Protein AF-A0A8H6YRT3-F1 (afdb_monomer_lite)

Foldseek 3Di:
DCVVDDLVVVLVVLVVVLPDQQPSLVVQLPPDPSSVVSSLQSNAQHHAAAEPVRVVVVVVVVVVDPDDHNHNHYHYHHPHDVVNVVVVVVVVVVVVVVVVVVVVVVPPDDPDD

Sequence (113 aa):
MLDKFPPEMCAHIFEFACRDPGCTGRSLSLVSRYIHQASELARYMNIVLVGRAQIFAFAQFVEHTDIQLKTRHLFINGHEAYAEMYSTNEVEANAQTEYARLAALLSPADERL

Radius of gyration: 24.23 Å; chains: 1; bounding box: 63×49×56 Å

Structure (mmCIF, N/CA/C/O backbone):
data_AF-A0A8H6YRT3-F1
#
_entry.id   AF-A0A8H6YRT3-F1
#
loop_
_atom_site.group_PDB
_atom_site.id
_atom_site.type_symbol
_atom_site.label_atom_id
_atom_site.label_alt_id
_atom_site.label_comp_id
_atom_site.label_asym_id
_atom_site.label_entity_id
_atom_site.label_seq_id
_atom_site.pdbx_PDB_ins_code
_atom_site.Cartn_x
_atom_site.Cartn_y
_atom_site.Cartn_z
_atom_site.occupancy
_atom_site.B_iso_or_equiv
_atom_site.auth_seq_id
_atom_site.auth_comp_id
_atom_site.auth_asym_id
_atom_site.auth_atom_id
_atom_site.pdbx_PDB_model_num
ATOM 1 N N . MET A 1 1 ? -21.116 3.528 15.407 1.00 69.44 1 MET A N 1
ATOM 2 C CA . MET A 1 1 ? -20.690 3.552 14.000 1.00 69.44 1 MET A CA 1
ATOM 3 C C . MET A 1 1 ? -20.109 2.156 13.735 1.00 69.44 1 MET A C 1
ATOM 5 O O . MET A 1 1 ? -20.391 1.273 14.543 1.00 69.44 1 MET A O 1
ATOM 9 N N . LEU A 1 2 ? -19.364 1.900 12.651 1.00 84.75 2 LEU A N 1
ATOM 10 C CA . LEU A 1 2 ? -18.745 0.576 12.396 1.00 84.75 2 LEU A CA 1
ATOM 11 C C . LEU A 1 2 ? -17.810 0.104 13.533 1.00 84.75 2 LEU A C 1
ATOM 13 O O . LEU A 1 2 ? -17.656 -1.087 13.757 1.00 84.75 2 LEU A O 1
ATOM 17 N N . ASP A 1 3 ? -17.275 1.050 14.301 1.00 86.56 3 ASP A N 1
ATOM 18 C CA . ASP A 1 3 ? -16.502 0.877 15.538 1.00 86.56 3 ASP A CA 1
ATOM 19 C C . ASP A 1 3 ? -17.220 0.143 16.687 1.00 86.56 3 ASP A C 1
ATOM 21 O O . ASP A 1 3 ? -16.587 -0.210 17.677 1.00 86.56 3 ASP A O 1
ATOM 25 N N . LYS A 1 4 ? -18.533 -0.087 16.576 1.00 91.62 4 LYS A N 1
ATOM 26 C CA . LYS A 1 4 ? -19.309 -0.879 17.544 1.00 91.62 4 LYS A CA 1
ATOM 27 C C . LYS A 1 4 ? -19.356 -2.368 17.206 1.00 91.62 4 LYS A C 1
ATOM 29 O O . LYS A 1 4 ? -19.814 -3.152 18.034 1.00 91.62 4 LYS A O 1
ATOM 34 N N . PHE A 1 5 ? -18.949 -2.749 15.999 1.00 92.38 5 PHE A N 1
ATOM 35 C CA . PHE A 1 5 ? -18.890 -4.148 15.599 1.00 92.38 5 PHE A CA 1
ATOM 36 C C . PHE A 1 5 ? -17.541 -4.759 15.982 1.00 92.38 5 PHE A C 1
ATOM 38 O O . PHE A 1 5 ? -16.543 -4.045 16.103 1.00 92.38 5 PHE A O 1
ATOM 45 N N . PRO A 1 6 ? -17.479 -6.081 16.178 1.00 92.56 6 PRO A N 1
ATOM 46 C CA . PRO A 1 6 ? -16.203 -6.765 16.282 1.00 92.56 6 PRO A CA 1
ATOM 47 C C . PRO A 1 6 ? -15.475 -6.729 14.917 1.00 92.56 6 PRO A C 1
ATOM 49 O O . PRO A 1 6 ? -16.132 -6.665 13.868 1.00 92.56 6 PRO A O 1
ATOM 52 N N . PRO A 1 7 ? -14.130 -6.721 14.904 1.00 90.50 7 PRO A N 1
ATOM 53 C CA . PRO A 1 7 ? -13.337 -6.552 13.684 1.00 90.50 7 PRO A CA 1
ATOM 54 C C . PRO A 1 7 ? -13.611 -7.627 12.625 1.00 90.50 7 PRO A C 1
ATOM 56 O O . PRO A 1 7 ? -13.525 -7.335 11.437 1.00 90.50 7 PRO A O 1
ATOM 59 N N . GLU A 1 8 ? -14.019 -8.833 13.020 1.00 91.31 8 GLU A N 1
ATOM 60 C CA . GLU A 1 8 ? -14.378 -9.939 12.126 1.00 91.31 8 GLU A CA 1
ATOM 61 C C . GLU A 1 8 ? -15.618 -9.614 11.283 1.00 91.31 8 GLU A C 1
ATOM 63 O O . GLU A 1 8 ? -15.669 -9.917 10.091 1.00 91.31 8 GLU A O 1
ATOM 68 N N . MET A 1 9 ? -16.607 -8.937 11.876 1.00 94.00 9 MET A N 1
ATOM 69 C CA . MET A 1 9 ? -17.800 -8.490 11.149 1.00 94.00 9 MET A CA 1
ATOM 70 C C . MET A 1 9 ? -17.448 -7.380 10.160 1.00 94.00 9 MET A C 1
ATOM 72 O O . MET A 1 9 ? -17.914 -7.392 9.022 1.00 94.00 9 MET A O 1
ATOM 76 N N . CYS A 1 10 ? -16.587 -6.445 10.570 1.00 93.44 10 CYS A N 1
ATOM 77 C CA . CYS A 1 10 ? -16.057 -5.420 9.675 1.00 93.44 10 CYS A CA 1
ATOM 78 C C . CYS A 1 10 ? -15.281 -6.050 8.511 1.00 93.44 10 CYS A C 1
ATOM 80 O O . CYS A 1 10 ? -15.529 -5.693 7.364 1.00 93.44 10 CYS A O 1
ATOM 82 N N . ALA A 1 11 ? -14.420 -7.033 8.781 1.00 89.00 11 ALA A N 1
ATOM 83 C CA . ALA A 1 11 ? -13.665 -7.750 7.759 1.00 89.00 11 ALA A CA 1
ATOM 84 C C . ALA A 1 11 ? -14.588 -8.441 6.742 1.00 89.00 11 ALA A C 1
ATOM 86 O O . ALA A 1 11 ? -14.372 -8.299 5.539 1.00 89.00 11 ALA A O 1
ATOM 87 N N . HIS A 1 12 ? -15.658 -9.103 7.200 1.00 91.06 12 HIS A N 1
ATOM 88 C CA . HIS A 1 12 ? -16.668 -9.672 6.305 1.00 91.06 12 HIS A CA 1
ATOM 89 C C . HIS A 1 12 ? -17.352 -8.610 5.441 1.00 91.06 12 HIS A C 1
ATOM 91 O O . HIS A 1 12 ? -17.466 -8.788 4.232 1.00 91.06 12 HIS A O 1
ATOM 97 N N . ILE A 1 13 ? -17.768 -7.481 6.022 1.00 93.00 13 ILE A N 1
ATOM 98 C CA . ILE A 1 13 ? -18.352 -6.369 5.254 1.00 93.00 13 ILE A CA 1
ATOM 99 C C . ILE A 1 13 ? -17.356 -5.868 4.200 1.00 93.00 13 ILE A C 1
ATOM 101 O O . ILE A 1 13 ? -17.730 -5.637 3.050 1.00 93.00 13 ILE A O 1
ATOM 105 N N . PHE A 1 14 ? -16.084 -5.720 4.570 1.00 92.00 14 PHE A N 1
ATOM 106 C CA . PHE A 1 14 ? -15.045 -5.228 3.672 1.00 92.00 14 PHE A CA 1
ATOM 107 C C . PHE A 1 14 ? -14.726 -6.209 2.545 1.00 92.00 14 PHE A C 1
ATOM 109 O O . PHE A 1 14 ? -14.461 -5.748 1.440 1.00 92.00 14 PHE A O 1
ATOM 116 N N . GLU A 1 15 ? -14.821 -7.522 2.766 1.00 88.25 15 GLU A N 1
ATOM 117 C CA . GLU A 1 15 ? -14.686 -8.532 1.705 1.00 88.25 15 GLU A CA 1
ATOM 118 C C . GLU A 1 15 ? -15.747 -8.349 0.604 1.00 88.25 15 GLU A C 1
ATOM 120 O O . GLU A 1 15 ? -15.442 -8.479 -0.583 1.00 88.25 15 GLU A O 1
ATOM 125 N N . PHE A 1 16 ? -16.978 -7.979 0.974 1.00 89.75 16 PHE A N 1
ATOM 126 C CA . PHE A 1 16 ? -18.042 -7.689 0.007 1.00 89.75 16 PHE A CA 1
ATOM 127 C C . PHE A 1 16 ? -17.950 -6.286 -0.599 1.00 89.75 16 PHE A C 1
ATOM 129 O O . PHE A 1 16 ? -18.293 -6.107 -1.767 1.00 89.75 16 PHE A O 1
ATOM 136 N N . ALA A 1 17 ? -17.493 -5.292 0.165 1.00 89.81 17 ALA A N 1
ATOM 137 C CA . ALA A 1 17 ? -17.369 -3.916 -0.315 1.00 89.81 17 ALA A CA 1
ATOM 138 C C . ALA A 1 17 ? -16.163 -3.729 -1.254 1.00 89.81 17 ALA A C 1
ATOM 140 O O . ALA A 1 17 ? -16.246 -3.013 -2.250 1.00 89.81 17 ALA A O 1
ATOM 141 N N . CYS A 1 18 ? -15.042 -4.397 -0.973 1.00 89.56 18 CYS A N 1
ATOM 142 C CA . CYS A 1 18 ? -13.803 -4.285 -1.739 1.00 89.56 18 CYS A CA 1
ATOM 143 C C . CYS A 1 18 ? -13.822 -5.231 -2.944 1.00 89.56 18 CYS A C 1
ATOM 145 O O . CYS A 1 18 ? -13.081 -6.209 -2.998 1.00 89.56 18 CYS A O 1
ATOM 147 N N . ARG A 1 19 ? -14.683 -4.946 -3.925 1.00 86.62 19 ARG A N 1
ATOM 148 C CA . ARG A 1 19 ? -14.735 -5.653 -5.226 1.00 86.62 19 ARG A CA 1
ATOM 149 C C . ARG A 1 19 ? -14.108 -4.852 -6.368 1.00 86.62 19 ARG A C 1
ATOM 151 O O . ARG A 1 19 ? -14.084 -5.311 -7.505 1.00 86.62 19 ARG A O 1
ATOM 158 N N . ASP A 1 20 ? -13.623 -3.659 -6.053 1.00 86.44 20 ASP A N 1
ATOM 159 C CA . ASP A 1 20 ? -12.959 -2.754 -6.980 1.00 86.44 20 ASP A CA 1
ATOM 160 C C . ASP A 1 20 ? -11.434 -3.017 -7.051 1.00 86.44 20 ASP A C 1
ATOM 162 O O . ASP A 1 20 ? -10.937 -3.902 -6.346 1.00 86.44 20 ASP A O 1
ATOM 166 N N . PRO A 1 21 ? -10.679 -2.261 -7.875 1.00 85.12 21 PRO A N 1
ATOM 167 C CA . PRO A 1 21 ? -9.219 -2.356 -8.023 1.00 85.12 21 PRO A CA 1
ATOM 168 C C . PRO A 1 21 ? -8.350 -2.084 -6.776 1.00 8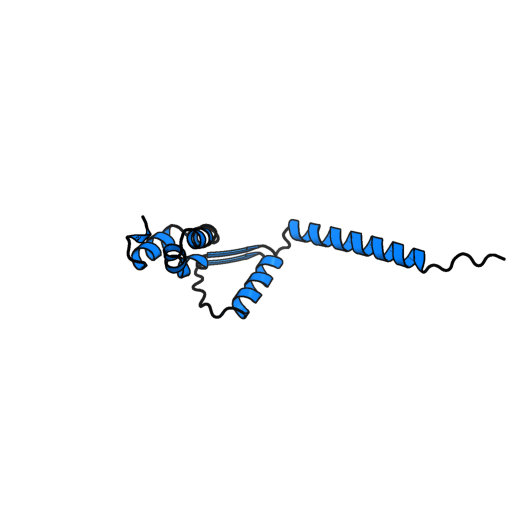5.12 21 PRO A C 1
ATOM 170 O O . PRO A 1 21 ? -7.144 -1.899 -6.923 1.00 85.12 21 PRO A O 1
ATOM 173 N N . GLY A 1 22 ? -8.933 -2.001 -5.577 1.00 84.88 22 GLY A N 1
ATOM 174 C CA . GLY A 1 22 ? -8.252 -1.685 -4.314 1.00 84.88 22 GLY A CA 1
ATOM 175 C C . GLY A 1 22 ? -8.537 -0.269 -3.793 1.00 84.88 22 GLY A C 1
ATOM 176 O O . GLY A 1 22 ? -8.050 0.124 -2.729 1.00 84.88 22 GLY A O 1
ATOM 177 N N . CYS A 1 23 ? -9.356 0.508 -4.505 1.00 89.56 23 CYS A N 1
ATOM 178 C CA . CYS A 1 23 ? -9.753 1.871 -4.154 1.00 89.56 23 CYS A CA 1
ATOM 179 C C . CYS A 1 23 ? -10.526 1.910 -2.829 1.00 89.56 23 CYS A C 1
ATOM 181 O O . CYS A 1 23 ? -10.216 2.722 -1.950 1.00 89.56 23 CYS A O 1
ATOM 183 N N . THR A 1 24 ? -11.513 1.025 -2.667 1.00 92.12 24 THR A N 1
ATOM 184 C CA . THR A 1 24 ? -12.335 0.950 -1.452 1.00 92.12 24 THR A CA 1
ATOM 185 C C . THR A 1 24 ? -11.496 0.526 -0.254 1.00 92.12 24 THR A C 1
ATOM 187 O O . THR A 1 24 ? -11.539 1.199 0.774 1.00 92.12 24 THR A O 1
ATOM 190 N N . GLY A 1 25 ? -10.662 -0.511 -0.389 1.00 89.56 25 GLY A N 1
ATOM 191 C CA . GLY A 1 25 ? -9.780 -0.968 0.692 1.00 89.56 25 GLY A CA 1
ATOM 192 C C . GLY A 1 25 ? -8.832 0.134 1.175 1.00 89.56 25 GLY A C 1
ATOM 193 O O . GLY A 1 25 ? -8.698 0.370 2.377 1.00 89.56 25 GLY A O 1
ATOM 194 N N . ARG A 1 26 ? -8.246 0.896 0.240 1.00 89.12 26 ARG A N 1
ATOM 195 C CA . ARG A 1 26 ? -7.421 2.066 0.575 1.00 89.12 26 ARG A CA 1
ATOM 196 C C . ARG A 1 26 ? -8.228 3.152 1.285 1.00 89.12 26 ARG A C 1
ATOM 198 O O . ARG A 1 26 ? -7.753 3.702 2.275 1.00 89.12 26 ARG A O 1
ATOM 205 N N . SER A 1 27 ? -9.439 3.437 0.814 1.00 92.75 27 SER A N 1
ATOM 206 C CA . SER A 1 27 ? -10.296 4.486 1.381 1.00 92.75 27 SER A CA 1
ATOM 207 C C . SER A 1 27 ? -10.735 4.155 2.807 1.00 92.75 27 SER A C 1
ATOM 209 O O . SER A 1 27 ? -10.684 5.021 3.678 1.00 92.75 27 SER A O 1
ATOM 211 N N . LEU A 1 28 ? -11.079 2.891 3.075 1.00 92.75 28 LEU A N 1
ATOM 212 C CA . LEU A 1 28 ? -11.398 2.404 4.419 1.00 92.75 28 LEU A CA 1
ATOM 213 C C . LEU A 1 28 ? -10.238 2.640 5.391 1.00 92.75 28 LEU A C 1
ATOM 215 O O . LEU A 1 28 ? -10.456 3.132 6.499 1.00 92.75 28 LEU A O 1
ATOM 219 N N . SER A 1 29 ? -9.000 2.393 4.954 1.00 91.62 29 SER A N 1
ATOM 220 C CA . SER A 1 29 ? -7.821 2.555 5.810 1.00 91.62 29 SER A CA 1
ATOM 221 C C . SER A 1 29 ? -7.573 3.992 6.300 1.00 91.62 29 SER A C 1
ATOM 223 O O . SER A 1 29 ? -6.790 4.195 7.228 1.00 91.62 29 SER A O 1
ATOM 225 N N . LEU A 1 30 ? -8.250 4.984 5.711 1.00 93.81 30 LEU A N 1
ATOM 226 C CA . LEU A 1 30 ? -8.126 6.404 6.049 1.00 93.81 30 LEU A CA 1
ATOM 227 C C . LEU A 1 30 ? -9.256 6.924 6.955 1.00 93.81 30 LEU A C 1
ATOM 229 O O . LEU A 1 30 ? -9.199 8.070 7.391 1.00 93.81 30 LEU A O 1
ATOM 233 N N . VAL A 1 31 ? -10.281 6.115 7.252 1.00 93.62 31 VAL A N 1
ATOM 234 C CA . VAL A 1 31 ? -11.481 6.575 7.978 1.00 93.62 31 VAL A CA 1
ATOM 235 C C . VAL A 1 31 ? -11.208 6.811 9.465 1.00 93.62 31 VAL A C 1
ATOM 237 O O . VAL A 1 31 ? -11.584 7.840 10.021 1.00 93.62 31 VAL A O 1
ATOM 240 N N . SER A 1 32 ? -10.602 5.838 10.146 1.00 93.38 32 SER A N 1
ATOM 241 C CA . SER A 1 32 ? -10.281 5.914 11.576 1.00 93.38 32 SER A CA 1
ATOM 242 C C . SER A 1 32 ? -9.221 4.879 11.944 1.00 93.38 32 SER A C 1
ATOM 244 O O . SER A 1 32 ? -8.993 3.940 11.186 1.00 93.38 32 SER A O 1
ATOM 246 N N . ARG A 1 33 ? -8.613 4.986 13.135 1.00 93.31 33 ARG A N 1
ATOM 247 C CA . ARG A 1 33 ? -7.646 3.979 13.619 1.00 93.31 33 ARG A CA 1
ATOM 248 C C . ARG A 1 33 ? -8.239 2.568 13.689 1.00 93.31 33 ARG A C 1
ATOM 250 O O . ARG A 1 33 ? -7.569 1.613 13.317 1.00 93.31 33 ARG A O 1
ATOM 257 N N . TYR A 1 34 ? -9.491 2.445 14.135 1.00 93.62 34 TYR A N 1
ATOM 258 C CA . TYR A 1 34 ? -10.175 1.152 14.212 1.00 93.62 34 TYR A CA 1
ATOM 259 C C . TYR A 1 34 ? -10.406 0.563 12.814 1.00 93.62 34 TYR A C 1
ATOM 261 O O . TYR A 1 34 ? -10.061 -0.588 12.563 1.00 93.62 34 TYR A O 1
ATOM 269 N N . ILE A 1 35 ? -10.929 1.362 11.875 1.00 93.44 35 ILE A N 1
ATOM 270 C CA . ILE A 1 35 ? -11.190 0.887 10.508 1.00 93.44 35 ILE A CA 1
ATOM 271 C C . ILE A 1 35 ? -9.881 0.613 9.768 1.00 93.44 35 ILE A C 1
ATOM 273 O O . ILE A 1 35 ? -9.811 -0.339 8.999 1.00 93.44 35 ILE A O 1
ATOM 277 N N . HIS A 1 36 ? -8.825 1.378 10.039 1.00 92.19 36 HIS A N 1
ATOM 278 C CA . HIS A 1 36 ? -7.489 1.115 9.518 1.00 92.19 36 HIS A CA 1
ATOM 279 C C . HIS A 1 36 ? -7.025 -0.308 9.832 1.00 92.19 36 HIS A C 1
ATOM 281 O O . HIS A 1 36 ? -6.641 -1.036 8.924 1.00 92.19 36 HIS A O 1
ATOM 287 N N . GLN A 1 37 ? -7.135 -0.723 11.094 1.00 91.12 37 GLN A N 1
ATOM 288 C CA . GLN A 1 37 ? -6.780 -2.077 11.520 1.00 91.12 37 GLN A CA 1
ATOM 289 C C . GLN A 1 37 ? -7.749 -3.121 10.954 1.00 91.12 37 GLN A C 1
ATOM 291 O O . GLN A 1 37 ? -7.325 -4.111 10.369 1.00 91.12 37 GLN A O 1
ATOM 296 N N . ALA A 1 38 ? -9.059 -2.882 11.054 1.00 91.75 38 ALA A N 1
ATOM 297 C CA . ALA A 1 38 ? -10.061 -3.840 10.587 1.00 91.75 38 ALA A CA 1
ATOM 298 C C . ALA A 1 38 ? -10.049 -4.048 9.055 1.00 91.75 38 ALA A C 1
ATOM 300 O O . ALA A 1 38 ? -10.487 -5.090 8.574 1.00 91.75 38 ALA A O 1
ATOM 301 N N . SER A 1 39 ? -9.560 -3.075 8.279 1.00 91.00 39 SER A N 1
ATOM 302 C CA . SER A 1 39 ? -9.461 -3.144 6.810 1.00 91.00 39 SER A CA 1
ATOM 303 C C . SER A 1 39 ? -8.121 -3.664 6.292 1.00 91.00 39 SER A C 1
ATOM 305 O O . SER A 1 39 ? -7.946 -3.751 5.076 1.00 91.00 39 SER A O 1
ATOM 307 N N . GLU A 1 40 ? -7.192 -4.048 7.172 1.00 87.25 40 GLU A N 1
ATOM 308 C CA . GLU A 1 40 ? -5.833 -4.451 6.795 1.00 87.25 40 GLU A CA 1
ATOM 309 C C . GLU A 1 40 ? -5.825 -5.528 5.701 1.00 87.25 40 GLU A C 1
ATOM 311 O O . GLU A 1 40 ? -5.150 -5.374 4.681 1.00 87.25 40 GLU A O 1
ATOM 316 N N . LEU A 1 41 ? -6.638 -6.575 5.873 1.00 79.56 41 LEU A N 1
ATOM 317 C CA . LEU A 1 41 ? -6.743 -7.665 4.903 1.00 79.56 41 LEU A CA 1
ATOM 318 C C . LEU A 1 41 ? -7.355 -7.204 3.577 1.00 79.56 41 LEU A C 1
ATOM 320 O O . LEU A 1 41 ? -6.907 -7.625 2.517 1.00 79.56 41 LEU A O 1
ATOM 324 N N . ALA A 1 42 ? -8.341 -6.308 3.620 1.00 85.50 42 ALA A N 1
ATOM 325 C CA . ALA A 1 42 ? -9.062 -5.851 2.436 1.00 85.50 42 ALA A CA 1
ATOM 326 C C . ALA A 1 42 ? -8.251 -4.865 1.574 1.00 85.50 42 ALA A C 1
ATOM 328 O O . ALA A 1 42 ? -8.506 -4.739 0.376 1.00 85.50 42 ALA A O 1
ATOM 329 N N . ARG A 1 43 ? -7.249 -4.189 2.155 1.00 84.38 43 ARG A N 1
ATOM 330 C CA . ARG A 1 43 ? -6.428 -3.164 1.485 1.00 84.38 43 ARG A CA 1
ATOM 331 C C . ARG A 1 43 ? -5.665 -3.687 0.265 1.00 84.38 43 ARG A C 1
ATOM 333 O O . ARG A 1 43 ? -5.433 -2.923 -0.667 1.00 84.38 43 ARG A O 1
ATOM 340 N N . TYR A 1 44 ? -5.301 -4.968 0.276 1.00 85.38 44 TYR A N 1
ATOM 341 C CA . TYR A 1 44 ? -4.475 -5.595 -0.761 1.00 85.38 44 TYR A CA 1
ATOM 342 C C . TYR A 1 44 ? -5.114 -6.840 -1.382 1.00 85.38 44 TYR A C 1
ATOM 344 O O . TYR A 1 44 ? -4.443 -7.590 -2.081 1.00 85.38 44 TYR A O 1
ATOM 352 N N . MET A 1 45 ? -6.406 -7.085 -1.146 1.00 88.50 45 MET A N 1
ATOM 353 C CA . MET A 1 45 ? -7.083 -8.251 -1.722 1.00 88.50 45 MET A CA 1
ATOM 354 C C . MET A 1 45 ? -7.191 -8.177 -3.246 1.00 88.50 45 MET A C 1
ATOM 356 O O . MET A 1 45 ? -7.006 -9.199 -3.908 1.00 88.50 45 MET A O 1
ATOM 360 N N . ASN A 1 46 ? -7.454 -6.987 -3.791 1.00 88.31 46 ASN A N 1
ATOM 361 C CA . ASN A 1 46 ? -7.480 -6.742 -5.230 1.00 88.31 46 ASN A CA 1
ATOM 362 C C . ASN A 1 46 ? -6.447 -5.681 -5.568 1.00 88.31 46 ASN A C 1
ATOM 364 O O . ASN A 1 46 ? -6.461 -4.596 -4.986 1.00 88.31 46 ASN A O 1
ATOM 368 N N . ILE A 1 47 ? -5.572 -5.994 -6.512 1.00 90.62 47 ILE A N 1
ATOM 369 C CA . ILE A 1 47 ? -4.496 -5.109 -6.934 1.00 90.62 47 ILE A CA 1
ATOM 370 C C . ILE A 1 47 ? -4.513 -5.050 -8.453 1.00 90.62 47 ILE A C 1
ATOM 372 O O . ILE A 1 47 ? -4.468 -6.075 -9.133 1.00 90.62 47 ILE A O 1
ATOM 376 N N . VAL A 1 48 ? -4.578 -3.835 -8.981 1.00 92.06 48 VAL A N 1
ATOM 377 C CA . VAL A 1 48 ? -4.489 -3.556 -10.412 1.00 92.06 48 VAL A CA 1
ATOM 378 C C . VAL A 1 48 ? -3.300 -2.631 -10.610 1.00 92.06 48 VAL A C 1
ATOM 380 O O . VAL A 1 48 ? -3.290 -1.520 -10.085 1.00 92.06 48 VAL A O 1
ATOM 383 N N . LEU A 1 49 ? -2.299 -3.106 -11.345 1.00 91.75 49 LEU A N 1
ATOM 384 C CA . LEU A 1 49 ? -1.092 -2.356 -11.679 1.00 91.75 49 LEU A CA 1
ATOM 385 C C . LEU A 1 49 ? -1.106 -2.057 -13.173 1.00 91.75 49 LEU A C 1
ATOM 387 O O . LEU A 1 49 ? -1.174 -2.974 -13.994 1.00 91.75 49 LEU A O 1
ATOM 391 N N . VAL A 1 50 ? -1.058 -0.775 -13.523 1.00 91.31 50 VAL A N 1
ATOM 392 C CA . VAL A 1 50 ? -1.063 -0.300 -14.909 1.00 91.31 50 VAL A CA 1
ATOM 393 C C . VAL A 1 50 ? 0.146 0.600 -15.137 1.00 91.31 50 VAL A C 1
ATOM 395 O O . VAL A 1 50 ? 0.318 1.599 -14.440 1.00 91.31 50 VAL A O 1
ATOM 398 N N . GLY A 1 51 ? 0.957 0.258 -16.134 1.00 89.19 51 GLY A N 1
ATOM 399 C CA . GLY A 1 51 ? 2.207 0.945 -16.442 1.00 89.19 51 GLY A CA 1
ATOM 400 C C . GLY A 1 51 ? 3.383 0.432 -15.614 1.00 89.19 51 GLY A C 1
ATOM 401 O O . GLY A 1 51 ? 3.228 -0.212 -14.569 1.00 89.19 51 GLY A O 1
ATOM 402 N N . ARG A 1 52 ? 4.595 0.711 -16.096 1.00 88.75 52 ARG A N 1
ATOM 403 C CA . ARG A 1 52 ? 5.825 0.210 -15.470 1.00 88.75 52 ARG A CA 1
ATOM 404 C C . ARG A 1 52 ? 6.066 0.862 -14.117 1.00 88.75 52 ARG A C 1
ATOM 406 O O . ARG A 1 52 ? 6.518 0.182 -13.199 1.00 88.75 52 ARG A O 1
ATOM 413 N N . ALA A 1 53 ? 5.719 2.140 -13.968 1.00 88.94 53 ALA A N 1
ATOM 414 C CA . ALA A 1 53 ? 5.936 2.867 -12.722 1.00 88.94 53 ALA A CA 1
ATOM 415 C C . ALA A 1 53 ? 5.206 2.207 -11.540 1.00 88.94 53 ALA A C 1
ATOM 417 O O . ALA A 1 53 ? 5.798 2.002 -10.482 1.00 88.94 53 ALA A O 1
ATOM 418 N N . GLN A 1 54 ? 3.943 1.808 -11.732 1.00 90.69 54 GLN A N 1
ATOM 419 C CA . GLN A 1 54 ? 3.159 1.142 -10.685 1.00 90.69 54 GLN A CA 1
ATOM 420 C C . GLN A 1 54 ? 3.701 -0.250 -10.364 1.00 90.69 54 GLN A C 1
ATOM 422 O O . GLN A 1 54 ? 3.756 -0.626 -9.197 1.00 90.69 54 GLN A O 1
ATOM 427 N N . ILE A 1 55 ? 4.124 -0.999 -11.387 1.00 92.56 55 ILE A N 1
ATOM 428 C CA . ILE A 1 55 ? 4.688 -2.342 -11.219 1.00 92.56 55 ILE A CA 1
ATOM 429 C C . ILE A 1 55 ? 5.975 -2.282 -10.394 1.00 92.56 55 ILE A C 1
ATOM 431 O O . ILE A 1 55 ? 6.095 -3.009 -9.411 1.00 92.56 55 ILE A O 1
ATOM 435 N N . PHE A 1 56 ? 6.907 -1.391 -10.744 1.00 93.06 56 PHE A N 1
ATOM 436 C CA . PHE A 1 56 ? 8.167 -1.250 -10.012 1.00 93.06 56 PHE A CA 1
ATOM 437 C C . PHE A 1 56 ? 7.965 -0.711 -8.597 1.00 93.06 56 PHE A C 1
ATOM 439 O O . PHE A 1 56 ? 8.537 -1.259 -7.658 1.00 93.06 56 PHE A O 1
ATOM 446 N N . ALA A 1 57 ? 7.120 0.309 -8.419 1.00 92.44 57 ALA A N 1
ATOM 447 C CA . ALA 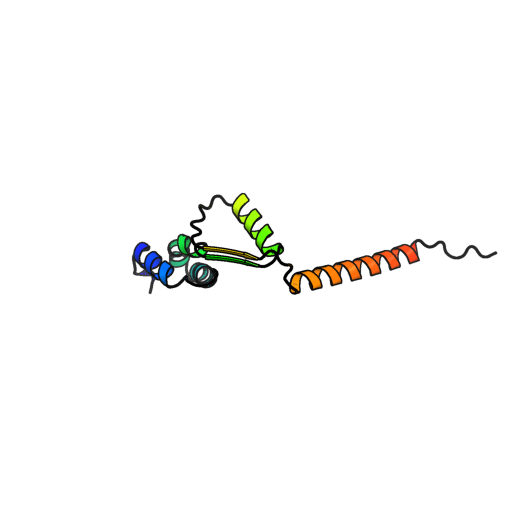A 1 57 ? 6.823 0.844 -7.093 1.00 92.44 57 ALA A CA 1
ATOM 448 C C . ALA A 1 57 ? 6.175 -0.215 -6.189 1.00 92.44 57 ALA A C 1
ATOM 450 O O . ALA A 1 57 ? 6.518 -0.325 -5.013 1.00 92.44 57 ALA A O 1
ATOM 451 N N . PHE A 1 58 ? 5.265 -1.025 -6.738 1.00 91.12 58 PHE A N 1
ATOM 452 C CA . PHE A 1 58 ? 4.650 -2.115 -5.994 1.00 91.12 58 PHE A CA 1
ATOM 453 C C . PHE A 1 58 ? 5.657 -3.223 -5.668 1.00 91.12 58 PHE A C 1
ATOM 455 O O . PHE A 1 58 ? 5.686 -3.680 -4.532 1.00 91.12 58 PHE A O 1
ATOM 462 N N . ALA A 1 59 ? 6.519 -3.616 -6.609 1.00 92.81 59 ALA A N 1
ATOM 463 C CA . ALA A 1 59 ? 7.569 -4.603 -6.356 1.00 92.81 59 ALA A CA 1
ATOM 464 C C . ALA A 1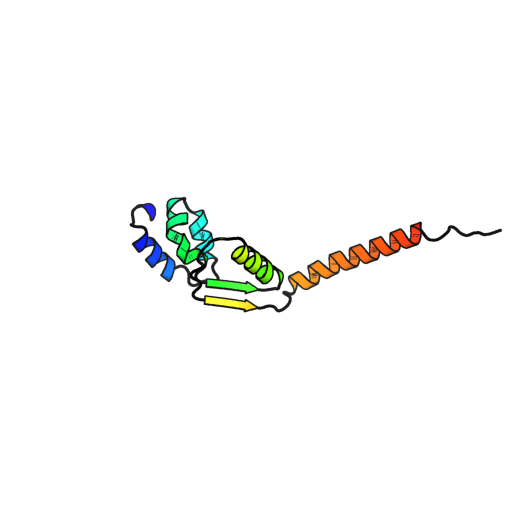 59 ? 8.511 -4.151 -5.227 1.00 92.81 59 ALA A C 1
ATOM 466 O O . ALA A 1 59 ? 8.703 -4.886 -4.261 1.00 92.81 59 ALA A O 1
ATOM 467 N N . GLN A 1 60 ? 8.996 -2.905 -5.286 1.00 94.88 60 GLN A N 1
ATOM 468 C CA . GLN A 1 60 ? 9.812 -2.321 -4.219 1.00 94.88 60 GLN A CA 1
ATOM 469 C C . GLN A 1 60 ? 9.068 -2.295 -2.882 1.00 94.88 60 GLN A C 1
ATOM 471 O O . GLN A 1 60 ? 9.644 -2.647 -1.856 1.00 94.88 60 GLN A O 1
ATOM 476 N N . PHE A 1 61 ? 7.788 -1.912 -2.881 1.00 91.00 61 PHE A N 1
ATOM 477 C CA . PHE A 1 61 ? 6.965 -1.932 -1.675 1.00 91.00 61 PHE A CA 1
ATOM 478 C C . PHE A 1 61 ? 6.898 -3.334 -1.059 1.00 91.00 61 PHE A C 1
ATOM 480 O O . PHE A 1 61 ? 7.093 -3.463 0.146 1.00 91.00 61 PHE A O 1
ATOM 487 N N . VAL A 1 62 ? 6.670 -4.377 -1.860 1.00 90.44 62 VAL A N 1
ATOM 488 C CA . VAL A 1 62 ? 6.600 -5.763 -1.369 1.00 90.44 62 VAL A CA 1
ATOM 489 C C . VAL A 1 62 ? 7.946 -6.250 -0.839 1.00 90.44 62 VAL A C 1
ATOM 491 O O . VAL A 1 62 ? 7.980 -6.896 0.201 1.00 90.44 62 VAL A O 1
ATOM 494 N N . GLU A 1 63 ? 9.050 -5.920 -1.506 1.00 92.56 63 GLU A N 1
ATOM 495 C CA . GLU A 1 63 ? 10.396 -6.325 -1.076 1.00 92.56 63 GLU A CA 1
ATOM 496 C C . GLU A 1 63 ? 10.816 -5.701 0.261 1.00 92.56 63 GLU A C 1
ATOM 498 O O . GLU A 1 63 ? 11.506 -6.339 1.053 1.00 92.56 63 GLU A O 1
ATOM 503 N N . HIS A 1 64 ? 10.406 -4.457 0.520 1.00 91.25 64 HIS A N 1
ATOM 504 C CA . HIS A 1 64 ? 10.849 -3.692 1.691 1.00 91.25 64 HIS A CA 1
ATOM 505 C C . HIS A 1 64 ? 9.865 -3.736 2.861 1.00 91.25 64 HIS A C 1
ATOM 507 O O . HIS A 1 64 ? 10.116 -3.123 3.900 1.00 91.25 64 HIS A O 1
ATOM 513 N N . THR A 1 65 ? 8.741 -4.432 2.703 1.00 84.88 65 THR A N 1
ATOM 514 C CA . THR A 1 65 ? 7.680 -4.445 3.701 1.00 84.88 65 THR A CA 1
ATOM 515 C C . THR A 1 65 ? 7.430 -5.864 4.187 1.00 84.88 65 THR A C 1
ATOM 517 O O . THR A 1 65 ? 7.051 -6.733 3.413 1.00 84.88 65 THR A O 1
ATOM 520 N N . ASP A 1 66 ? 7.542 -6.081 5.497 1.00 83.31 66 ASP A N 1
ATOM 521 C CA . ASP A 1 66 ? 7.282 -7.377 6.142 1.00 83.31 66 ASP A CA 1
ATOM 522 C C . ASP A 1 66 ? 5.769 -7.645 6.325 1.00 83.31 66 ASP A C 1
ATOM 524 O O . ASP A 1 66 ? 5.297 -8.107 7.363 1.00 83.31 66 ASP A O 1
ATOM 528 N N . ILE A 1 67 ? 4.962 -7.264 5.328 1.00 77.75 67 ILE A N 1
ATOM 529 C CA . ILE A 1 67 ? 3.511 -7.468 5.323 1.00 77.75 67 ILE A CA 1
ATOM 530 C C . ILE A 1 67 ? 3.204 -8.733 4.531 1.00 77.75 67 ILE A C 1
ATOM 532 O O . ILE A 1 67 ? 3.522 -8.850 3.347 1.00 77.75 67 ILE A O 1
ATOM 536 N N . GLN A 1 68 ? 2.466 -9.651 5.154 1.00 79.19 68 GLN A N 1
ATOM 537 C CA . GLN A 1 68 ? 1.856 -10.761 4.434 1.00 79.19 68 GLN A CA 1
ATOM 538 C C . GLN A 1 68 ? 0.683 -10.260 3.588 1.00 79.19 68 GLN A C 1
ATOM 540 O O . GLN A 1 68 ? -0.440 -10.090 4.069 1.00 79.19 68 GLN A O 1
ATOM 545 N N . LEU A 1 69 ? 0.939 -10.039 2.300 1.00 83.19 69 LEU A N 1
ATOM 546 C CA . LEU A 1 69 ? -0.108 -9.709 1.344 1.00 83.19 69 LEU A CA 1
ATOM 547 C C . LEU A 1 69 ? -1.012 -10.920 1.103 1.00 83.19 69 LEU A C 1
ATOM 549 O O . LEU A 1 69 ? -0.586 -11.940 0.564 1.00 83.19 69 LEU A O 1
ATOM 553 N N . LYS A 1 70 ? -2.294 -10.792 1.453 1.00 82.31 70 LYS A N 1
ATOM 554 C CA . LYS A 1 70 ? -3.333 -11.775 1.106 1.00 82.31 70 LYS A CA 1
ATOM 555 C C . LYS A 1 70 ? -4.042 -11.389 -0.192 1.00 82.31 70 LYS A C 1
ATOM 557 O O . LYS A 1 70 ? -5.264 -11.241 -0.227 1.00 82.31 70 LYS A O 1
ATOM 562 N N . THR A 1 71 ? -3.264 -11.201 -1.254 1.00 88.00 71 THR A N 1
ATOM 563 C CA . THR A 1 71 ? -3.789 -10.832 -2.572 1.00 88.00 71 THR A CA 1
ATOM 564 C C . THR A 1 71 ? -4.598 -11.984 -3.155 1.00 88.00 71 THR A C 1
ATOM 566 O O . THR A 1 71 ? -4.081 -13.082 -3.345 1.00 88.00 71 THR A O 1
ATOM 569 N N . ARG A 1 72 ? -5.877 -11.738 -3.451 1.00 88.81 72 ARG A N 1
ATOM 570 C CA . ARG A 1 72 ? -6.777 -12.717 -4.077 1.00 88.81 72 ARG A CA 1
ATOM 571 C C . ARG A 1 72 ? -6.883 -12.492 -5.586 1.00 88.81 72 ARG A C 1
ATOM 573 O O . ARG A 1 72 ? -6.986 -13.452 -6.343 1.00 88.81 72 ARG A O 1
ATOM 580 N N . HIS A 1 73 ? -6.827 -11.234 -6.017 1.00 89.69 73 HIS A N 1
ATOM 581 C CA . HIS A 1 73 ? -6.905 -10.844 -7.419 1.00 89.69 73 HIS A CA 1
ATOM 582 C C . HIS A 1 73 ? -5.774 -9.863 -7.752 1.00 89.69 73 HIS A C 1
ATOM 584 O O . HIS A 1 73 ? -5.697 -8.782 -7.175 1.00 89.69 73 HIS A O 1
ATOM 590 N N . LEU A 1 74 ? -4.900 -10.241 -8.686 1.00 92.19 74 LEU A N 1
ATOM 591 C CA . LEU A 1 74 ? -3.803 -9.410 -9.180 1.00 92.19 74 LEU A CA 1
ATOM 592 C C . LEU A 1 74 ? -3.926 -9.270 -10.697 1.00 92.19 74 LEU A C 1
ATOM 594 O O . LEU A 1 74 ? -3.910 -10.267 -11.416 1.00 92.19 74 LEU A O 1
ATOM 598 N N . PHE A 1 75 ? -4.038 -8.036 -11.174 1.00 92.50 75 PHE A N 1
ATOM 599 C CA . PHE A 1 75 ? -3.994 -7.696 -12.590 1.00 92.50 75 PHE A CA 1
ATOM 600 C C . PHE A 1 75 ? -2.775 -6.822 -12.868 1.00 92.50 75 PHE A C 1
ATOM 602 O O . PHE A 1 75 ? -2.531 -5.850 -12.153 1.00 92.50 75 PHE A O 1
ATOM 609 N N . ILE A 1 76 ? -2.034 -7.152 -13.923 1.00 92.88 76 ILE A N 1
ATOM 610 C CA . ILE A 1 76 ? -0.839 -6.423 -14.338 1.00 92.88 76 ILE A CA 1
ATOM 611 C C . ILE A 1 76 ? -0.963 -6.090 -15.818 1.00 92.88 76 ILE A C 1
ATOM 613 O O . ILE A 1 76 ? -1.125 -6.978 -16.653 1.00 92.88 76 ILE A O 1
ATOM 617 N N . ASN A 1 77 ? -0.838 -4.807 -16.139 1.00 91.00 77 ASN A N 1
ATOM 618 C CA . ASN A 1 77 ? -0.690 -4.321 -17.499 1.00 91.00 77 ASN A CA 1
ATOM 619 C C . ASN A 1 77 ? 0.598 -3.501 -17.597 1.00 91.00 77 ASN A C 1
ATOM 621 O O . ASN A 1 77 ? 0.656 -2.371 -17.120 1.00 91.00 77 ASN A O 1
ATOM 625 N N . GLY A 1 78 ? 1.626 -4.092 -18.206 1.00 83.00 78 GLY A N 1
ATOM 626 C CA . GLY A 1 78 ? 2.940 -3.471 -18.379 1.00 83.00 78 GLY A CA 1
ATOM 627 C C . GLY A 1 78 ? 3.083 -2.606 -19.629 1.00 83.00 78 GLY A C 1
ATOM 628 O O . GLY A 1 78 ? 4.183 -2.119 -19.880 1.00 83.00 78 GLY A O 1
ATOM 629 N N . HIS A 1 79 ? 2.023 -2.432 -20.427 1.00 80.62 79 HIS A N 1
ATOM 630 C CA . HIS A 1 79 ? 2.074 -1.517 -21.563 1.00 80.62 79 HIS A CA 1
ATOM 631 C C . HIS A 1 79 ? 2.337 -0.101 -21.049 1.00 80.62 79 HIS A C 1
ATOM 633 O O . HIS A 1 79 ? 1.717 0.313 -20.066 1.00 80.62 79 HIS A O 1
ATOM 639 N N . GLU A 1 80 ? 3.237 0.635 -21.709 1.00 65.75 80 GLU A N 1
ATOM 640 C CA . GLU A 1 80 ? 3.461 2.051 -21.415 1.00 65.75 80 GLU A CA 1
ATOM 641 C C . GLU A 1 80 ? 2.102 2.750 -21.447 1.00 65.75 80 GLU A C 1
ATOM 643 O O . GLU A 1 80 ? 1.416 2.786 -22.475 1.00 65.75 80 GLU A O 1
ATOM 648 N N . ALA A 1 81 ? 1.650 3.236 -20.291 1.00 62.66 81 ALA A N 1
ATOM 649 C CA . ALA A 1 81 ? 0.493 4.108 -20.272 1.00 62.66 81 ALA A CA 1
ATOM 650 C C . ALA A 1 81 ? 0.871 5.327 -21.118 1.00 62.66 81 ALA A C 1
ATOM 652 O O . ALA A 1 81 ? 1.981 5.834 -20.977 1.00 62.66 81 ALA A O 1
ATOM 653 N N . TYR A 1 82 ? -0.025 5.823 -21.974 1.00 60.75 82 TYR A N 1
ATOM 654 C CA . TYR A 1 82 ? 0.243 7.020 -22.786 1.00 60.75 82 TYR A CA 1
ATOM 655 C C . TYR A 1 82 ? 0.838 8.175 -21.950 1.00 60.75 82 TYR A C 1
ATOM 657 O O . TYR A 1 82 ? 1.700 8.900 -22.428 1.00 60.75 82 TYR A O 1
ATOM 665 N N . ALA A 1 83 ? 0.455 8.292 -20.674 1.00 61.19 83 ALA A N 1
ATOM 666 C CA . ALA A 1 83 ? 1.022 9.245 -19.719 1.00 61.19 83 ALA A CA 1
ATOM 667 C C . ALA A 1 83 ? 2.536 9.072 -19.445 1.00 61.19 83 ALA A C 1
ATOM 669 O O . ALA A 1 83 ? 3.233 10.069 -19.279 1.00 61.19 83 ALA A O 1
ATOM 670 N N . GLU A 1 84 ? 3.056 7.839 -19.414 1.00 59.25 84 GLU A N 1
ATOM 671 C CA . GLU A 1 84 ? 4.491 7.564 -19.239 1.00 59.25 84 GLU A CA 1
ATOM 672 C C . GLU A 1 84 ? 5.279 8.027 -20.476 1.00 59.25 84 GLU A C 1
ATOM 674 O O . GLU A 1 84 ? 6.276 8.730 -20.320 1.00 59.25 84 GLU A O 1
ATOM 679 N N . MET A 1 85 ? 4.775 7.757 -21.690 1.00 58.06 85 MET A N 1
ATOM 680 C CA . MET A 1 85 ? 5.394 8.207 -22.949 1.00 58.06 85 MET A CA 1
ATOM 681 C C . MET A 1 85 ? 5.551 9.736 -23.021 1.00 58.06 85 MET A C 1
ATOM 683 O O . MET A 1 85 ? 6.584 10.230 -23.467 1.00 58.06 85 MET A O 1
ATOM 687 N N . TYR A 1 86 ? 4.560 10.511 -22.563 1.00 59.84 86 TYR A N 1
ATOM 688 C CA . TYR A 1 86 ? 4.660 11.980 -22.570 1.00 59.84 86 TYR A CA 1
ATOM 689 C C . TYR A 1 86 ? 5.611 12.531 -21.498 1.00 59.84 86 TYR A C 1
ATOM 691 O O . TYR A 1 86 ? 6.256 13.548 -21.737 1.00 59.84 86 TYR A O 1
ATOM 699 N N . SER A 1 87 ? 5.760 11.848 -20.356 1.00 57.91 87 SER A N 1
ATOM 700 C CA . SER A 1 87 ? 6.696 12.271 -19.303 1.00 57.91 87 SER A CA 1
ATOM 701 C C . SER A 1 87 ? 8.166 12.098 -19.704 1.00 57.91 87 SER A C 1
ATOM 703 O O . SER A 1 87 ? 9.006 12.925 -19.357 1.00 57.91 87 SER A O 1
ATOM 705 N N . THR A 1 88 ? 8.487 11.054 -20.476 1.00 56.75 88 THR A N 1
ATOM 706 C CA . THR A 1 88 ? 9.852 10.809 -20.964 1.00 56.75 88 THR A CA 1
ATOM 707 C C . THR A 1 88 ? 10.224 11.782 -22.081 1.00 56.75 88 THR A C 1
ATOM 709 O O . THR A 1 88 ? 11.318 12.339 -22.061 1.00 56.75 88 THR A O 1
ATOM 712 N N . ASN A 1 89 ? 9.284 12.084 -22.984 1.00 55.59 89 ASN A N 1
ATOM 713 C CA . ASN A 1 89 ? 9.508 13.016 -24.091 1.00 55.59 89 ASN A CA 1
ATOM 714 C C . ASN A 1 89 ? 9.820 14.452 -23.626 1.00 55.59 89 ASN A C 1
ATOM 716 O O . ASN A 1 89 ? 10.651 15.117 -24.238 1.00 55.59 89 ASN A O 1
ATOM 720 N N . GLU A 1 90 ? 9.198 14.945 -22.548 1.00 56.69 90 GLU A N 1
ATOM 721 C CA . GLU A 1 90 ? 9.515 16.279 -22.007 1.00 56.69 90 GLU A CA 1
ATOM 722 C C . GLU A 1 90 ? 10.911 16.334 -21.363 1.00 56.69 90 GLU A C 1
ATOM 724 O O . GL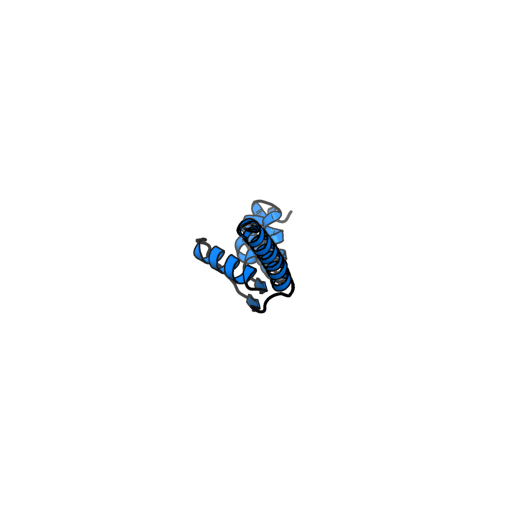U A 1 90 ? 11.632 17.321 -21.525 1.00 56.69 90 GLU A O 1
ATOM 729 N N . VAL A 1 91 ? 11.330 15.269 -20.671 1.00 58.06 91 VAL A N 1
ATOM 730 C CA . VAL A 1 91 ? 12.673 15.176 -20.073 1.00 58.06 91 VAL A CA 1
ATOM 731 C C . VAL A 1 91 ? 13.749 15.030 -21.154 1.00 58.06 91 VAL A C 1
ATOM 733 O O . VAL A 1 91 ? 14.771 15.712 -21.086 1.00 58.06 91 VAL A O 1
ATOM 736 N N . GLU A 1 92 ? 13.514 14.214 -22.183 1.00 56.19 92 GLU A N 1
ATOM 737 C CA . GLU A 1 92 ? 14.436 14.045 -23.315 1.00 56.19 92 GLU A CA 1
ATOM 738 C C . GLU A 1 92 ? 14.545 15.315 -24.174 1.00 56.19 92 GLU A C 1
ATOM 740 O O . GLU A 1 92 ? 15.652 15.718 -24.537 1.00 56.19 92 GLU A O 1
ATOM 745 N N . ALA A 1 93 ? 13.434 16.014 -24.435 1.00 58.38 93 ALA A N 1
ATOM 746 C CA . ALA A 1 93 ? 13.447 17.292 -25.151 1.00 58.38 93 ALA A CA 1
ATOM 747 C C . ALA A 1 93 ? 14.208 18.387 -24.378 1.00 58.38 93 ALA A C 1
ATOM 749 O O . ALA A 1 93 ? 14.953 19.177 -24.972 1.00 58.38 93 ALA A O 1
ATOM 750 N N . ASN A 1 94 ? 14.074 18.413 -23.047 1.00 60.12 94 ASN A N 1
ATOM 751 C CA . ASN A 1 94 ? 14.819 19.333 -22.190 1.00 60.12 94 ASN A CA 1
ATOM 752 C C . ASN A 1 94 ? 16.314 18.987 -22.138 1.00 60.12 94 ASN A C 1
ATOM 754 O O . ASN A 1 94 ? 17.146 19.887 -22.254 1.00 60.12 94 ASN A O 1
ATOM 758 N N . ALA A 1 95 ? 16.667 17.701 -22.059 1.00 59.84 95 ALA A N 1
ATOM 759 C CA . ALA A 1 95 ? 18.058 17.253 -22.096 1.00 59.84 95 ALA A CA 1
ATOM 760 C C . ALA A 1 95 ? 18.738 17.600 -23.430 1.00 59.84 95 ALA A C 1
ATOM 762 O O . ALA A 1 95 ? 19.860 18.106 -23.438 1.00 59.84 95 ALA A O 1
ATOM 763 N N . GLN A 1 96 ? 18.046 17.412 -24.559 1.00 62.16 96 GLN A N 1
ATOM 764 C CA . GLN A 1 96 ? 18.571 17.761 -25.881 1.00 62.16 96 GLN A CA 1
ATOM 765 C C . GLN A 1 96 ? 18.793 19.275 -26.029 1.00 62.16 96 GLN A C 1
ATOM 767 O O . GLN A 1 96 ? 19.780 19.715 -26.624 1.00 62.16 96 GLN A O 1
ATOM 772 N N . THR A 1 97 ? 17.900 20.077 -25.445 1.00 65.69 97 THR A N 1
ATOM 773 C CA . THR A 1 97 ? 18.007 21.542 -25.429 1.00 65.69 97 THR A CA 1
ATOM 774 C C . THR A 1 97 ? 19.180 22.014 -24.563 1.00 65.69 97 THR A C 1
ATOM 776 O O . THR A 1 97 ? 19.902 22.932 -24.955 1.00 65.69 97 THR A O 1
ATOM 779 N N . GLU A 1 98 ? 19.416 21.385 -23.410 1.00 68.25 98 GLU A N 1
ATOM 780 C CA . GLU A 1 98 ? 20.572 21.679 -22.553 1.00 68.25 98 GLU A CA 1
ATOM 781 C C . GLU A 1 98 ? 21.901 21.259 -23.190 1.00 68.25 98 GLU A C 1
ATOM 783 O O . GLU A 1 98 ? 22.845 22.050 -23.198 1.00 68.25 98 GLU A O 1
ATOM 788 N N . TYR A 1 99 ? 21.970 20.074 -23.806 1.00 62.72 99 TYR A N 1
ATOM 789 C CA . TYR A 1 99 ? 23.161 19.634 -24.540 1.00 62.72 99 TYR A CA 1
ATOM 790 C C . TYR A 1 99 ? 23.500 20.575 -25.700 1.00 62.72 99 TYR A C 1
ATOM 792 O O . TYR A 1 99 ? 24.666 20.927 -25.875 1.00 62.72 99 TYR A O 1
ATOM 800 N N . ALA A 1 100 ? 22.501 21.043 -26.456 1.00 68.25 100 ALA A N 1
ATOM 801 C CA . ALA A 1 100 ? 22.709 22.024 -27.520 1.00 68.25 100 ALA A CA 1
ATOM 802 C C . ALA A 1 100 ? 23.232 23.373 -26.984 1.00 68.25 100 ALA A C 1
ATOM 804 O O . ALA A 1 100 ? 24.092 23.994 -27.609 1.00 68.25 100 ALA A O 1
ATOM 805 N N . ARG A 1 101 ? 22.769 23.815 -25.804 1.00 70.31 101 ARG A N 1
ATOM 806 C CA . ARG A 1 101 ? 23.263 25.036 -25.138 1.00 70.31 101 ARG A CA 1
ATOM 807 C C . ARG A 1 101 ? 24.700 24.886 -24.640 1.00 70.31 101 ARG A C 1
ATOM 809 O O . ARG A 1 101 ? 25.504 25.791 -24.846 1.00 70.31 101 ARG A O 1
ATOM 816 N N . LEU A 1 102 ? 25.034 23.753 -24.023 1.00 63.66 102 LEU A N 1
ATOM 817 C CA . LEU A 1 102 ? 26.394 23.460 -23.564 1.00 63.66 102 LEU A CA 1
ATOM 818 C C . LEU A 1 102 ? 27.366 23.323 -24.743 1.00 63.66 102 LEU A C 1
ATOM 820 O O . LEU A 1 102 ? 28.464 23.868 -24.691 1.00 63.66 102 LEU A O 1
ATOM 824 N N . ALA A 1 103 ? 26.946 22.682 -25.837 1.00 68.44 103 ALA A N 1
ATOM 825 C CA . ALA A 1 103 ? 27.738 22.585 -27.061 1.00 68.44 103 ALA A CA 1
ATOM 826 C C . ALA A 1 103 ? 27.990 23.958 -27.711 1.00 68.44 103 ALA A C 1
ATOM 828 O O . ALA A 1 103 ? 29.085 24.200 -28.208 1.00 68.44 103 ALA A O 1
ATOM 829 N N . ALA A 1 104 ? 27.022 24.882 -27.661 1.00 69.62 104 ALA A N 1
ATOM 830 C CA . ALA A 1 104 ? 27.203 26.252 -28.145 1.00 69.62 104 ALA A CA 1
ATOM 831 C C . ALA A 1 104 ? 28.165 27.077 -27.269 1.00 69.62 104 ALA A C 1
ATOM 833 O O . ALA A 1 104 ? 28.884 27.925 -27.788 1.00 69.62 104 ALA A O 1
ATOM 834 N N . LEU A 1 105 ? 28.208 26.812 -25.957 1.00 63.38 105 LEU A N 1
ATOM 835 C CA . LEU A 1 105 ? 29.130 27.465 -25.019 1.00 63.38 105 LEU A CA 1
ATOM 836 C C . LEU A 1 105 ? 30.567 26.924 -25.124 1.00 63.38 105 LEU A C 1
ATOM 838 O O . LEU A 1 105 ? 31.523 27.625 -24.804 1.00 63.38 105 LEU A O 1
ATOM 842 N N . LEU A 1 106 ? 30.703 25.667 -25.553 1.00 61.91 106 LEU A N 1
ATOM 843 C CA . LEU A 1 106 ? 31.975 24.968 -25.749 1.00 61.91 106 LEU A CA 1
ATOM 844 C C . LEU A 1 106 ? 32.476 25.026 -27.200 1.00 61.91 106 LEU A C 1
ATOM 846 O O . LEU A 1 106 ? 33.574 24.546 -27.482 1.00 61.91 106 LEU A O 1
ATOM 850 N N . SER A 1 107 ? 31.703 25.616 -28.117 1.00 60.50 107 SER A N 1
ATOM 851 C CA . SER A 1 107 ? 32.191 25.943 -29.454 1.00 60.50 107 SER A CA 1
ATOM 852 C C . SER A 1 107 ? 33.251 27.039 -29.317 1.00 60.50 107 SER A C 1
ATOM 854 O O . SER A 1 107 ? 32.932 28.102 -28.779 1.00 60.50 107 SER A O 1
ATOM 856 N N . P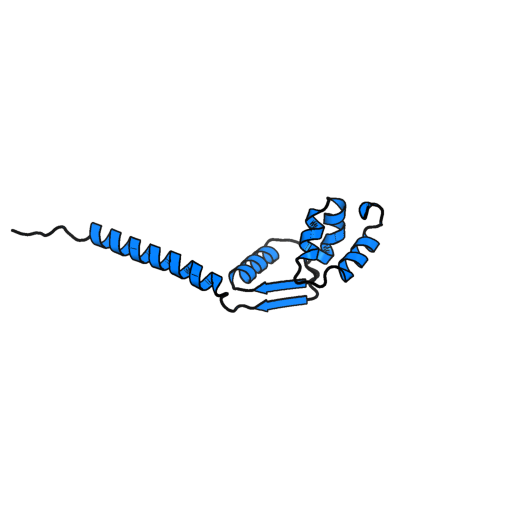RO A 1 108 ? 34.497 26.829 -29.781 1.00 56.34 108 PRO A N 1
ATOM 857 C CA . PRO A 1 108 ? 35.506 27.877 -29.748 1.00 56.34 108 PRO A CA 1
ATOM 858 C C . PRO A 1 108 ? 34.979 29.085 -30.527 1.00 56.34 108 PRO A C 1
ATOM 860 O O . PRO A 1 108 ? 34.531 28.949 -31.668 1.00 56.34 108 PRO A O 1
ATOM 863 N N . ALA A 1 109 ? 34.965 30.249 -29.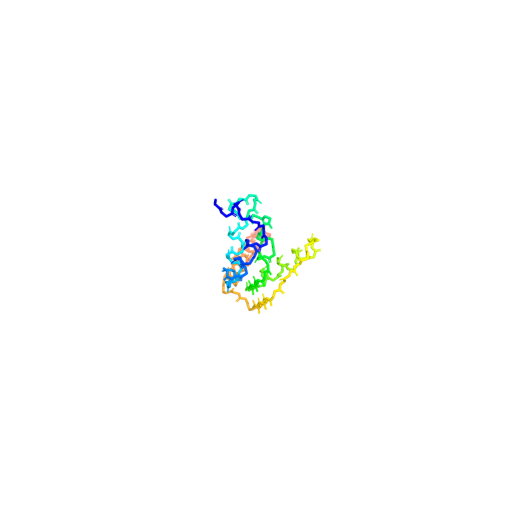875 1.00 58.66 109 ALA A N 1
ATOM 864 C CA . ALA A 1 109 ? 34.683 31.512 -30.538 1.00 58.66 109 ALA A CA 1
ATOM 865 C C . ALA A 1 109 ? 35.673 31.660 -31.699 1.00 58.66 109 ALA A C 1
ATOM 867 O O . ALA A 1 109 ? 36.871 31.497 -31.482 1.00 58.66 109 ALA A O 1
ATOM 868 N N . ASP A 1 110 ? 35.138 31.908 -32.898 1.00 52.03 110 ASP A N 1
ATOM 869 C CA . ASP A 1 110 ? 35.850 32.185 -34.149 1.00 52.03 110 ASP A CA 1
ATOM 870 C C . ASP A 1 110 ? 37.274 32.731 -33.913 1.00 52.03 110 ASP A C 1
ATOM 872 O O . ASP A 1 110 ? 37.470 33.913 -33.621 1.00 52.03 110 ASP A O 1
ATOM 876 N N . GLU A 1 111 ? 38.283 31.872 -34.092 1.00 53.09 111 GLU A N 1
ATOM 877 C CA . GLU A 1 111 ? 39.622 32.314 -34.470 1.00 53.09 111 GLU A CA 1
ATOM 878 C C . GLU A 1 111 ? 39.516 32.869 -35.892 1.00 53.09 111 GLU A C 1
ATOM 880 O O . GLU A 1 111 ? 39.620 32.144 -36.884 1.00 53.09 111 GLU A O 1
ATOM 885 N N . ARG A 1 112 ? 39.271 34.175 -36.004 1.00 47.50 112 ARG A N 1
ATOM 886 C CA . ARG A 1 112 ? 39.452 34.908 -37.255 1.00 47.50 112 ARG A CA 1
ATOM 887 C C . ARG A 1 112 ? 40.439 36.049 -37.045 1.00 47.50 112 ARG A C 1
ATOM 889 O O . ARG A 1 112 ? 40.133 37.037 -36.382 1.00 47.50 112 ARG A O 1
ATOM 896 N N . LEU A 1 113 ? 41.629 35.780 -37.589 1.00 43.91 113 LEU A N 1
ATOM 897 C CA . LEU A 1 113 ? 42.606 36.690 -38.200 1.00 43.91 113 LEU A CA 1
ATOM 898 C C . LEU A 1 113 ? 42.064 38.077 -38.565 1.00 43.91 113 LEU A C 1
ATOM 900 O O . LEU A 1 113 ? 40.980 38.136 -39.191 1.00 43.91 113 LEU A O 1
#

Organism: NCBI:txid230812

Secondary structure (DSSP, 8-state):
-GGGS-HHHHHHHHHHH--SSSHHHHHHTTT-HHHHHHTTTGGGSEEEEESHHHHHHHHHHHHH-------SEEEEE-S--HHHHHHHHHHHHHHHHHHHHHHHHHSPP----

pLDDT: mean 80.48, std 14.22, range [43.91, 94.88]